Protein AF-A0A3C0GS64-F1 (afdb_monomer_lite)

Radius of gyration: 15.26 Å; chains: 1; bounding box: 31×37×38 Å

Foldseek 3Di:
DDEAEQDDPVPPADQVNVCVVVVHDYLFYAHHDPCCVVCVVVVHHCCVVPVPDSRNVRVLSSVCSVDVVCVVVDDVPVSVVCNVVSSDDPPDDD

Sequence (94 aa):
QLVVNRHDEAGGLAPAQIAQRFDLPLLATLPDCHRLRASANHGHLLLQDAPRDPYLRALTPLLARLDPALARALPRGWREKLVLRLGGLPWKTK

Secondary structure (DSSP, 8-state):
-EEEEEE-GGGS--HHHHHHHTT--EEEEEE--HHHHHHHHTT--HHHH-TT-HHHHHHHHHHHHH-HHHHHT--TTHHHHHHHHHTT------

pLDDT: mean 80.05, std 16.04, range [39.28, 95.94]

Structure (mmCIF, N/CA/C/O backbone):
data_AF-A0A3C0GS64-F1
#
_entry.id   AF-A0A3C0GS64-F1
#
loop_
_atom_site.group_PDB
_atom_site.id
_atom_site.type_symbol
_atom_site.label_atom_id
_atom_site.label_alt_id
_atom_site.label_comp_id
_atom_site.label_asym_id
_atom_site.label_entity_id
_atom_site.label_seq_id
_atom_site.pdbx_PDB_ins_code
_atom_site.Cartn_x
_atom_site.Cartn_y
_atom_site.Cartn_z
_atom_site.occupancy
_atom_site.B_iso_or_equiv
_atom_site.auth_seq_id
_atom_site.auth_comp_id
_atom_site.auth_asym_id
_atom_site.auth_atom_id
_atom_site.pdbx_PDB_model_num
ATOM 1 N N . GLN A 1 1 ? -12.970 0.589 2.993 1.00 87.50 1 GLN A N 1
ATOM 2 C CA . GLN A 1 1 ? -11.560 0.813 3.386 1.00 87.50 1 GLN A CA 1
ATOM 3 C C . GLN A 1 1 ? -10.876 1.588 2.268 1.00 87.50 1 GLN A C 1
ATOM 5 O O . GLN A 1 1 ? -11.179 1.314 1.114 1.00 87.50 1 GLN A O 1
ATOM 10 N N . LEU A 1 2 ? -10.015 2.554 2.590 1.00 93.31 2 LEU A N 1
ATOM 11 C CA . LEU A 1 2 ? -9.391 3.479 1.638 1.00 93.31 2 LEU A CA 1
ATOM 12 C C . LEU A 1 2 ? -7.869 3.295 1.601 1.00 93.31 2 LEU A C 1
ATOM 14 O O . LEU A 1 2 ? -7.232 3.244 2.648 1.00 93.31 2 LEU A O 1
ATOM 18 N N . VAL A 1 3 ? -7.276 3.268 0.408 1.00 94.06 3 VAL A N 1
ATOM 19 C CA . VAL A 1 3 ? -5.822 3.372 0.223 1.00 94.06 3 VAL A CA 1
ATOM 20 C C . VAL A 1 3 ? -5.529 4.672 -0.512 1.00 94.06 3 VAL A C 1
ATOM 22 O O . VAL A 1 3 ? -6.038 4.884 -1.610 1.00 94.06 3 VAL A O 1
ATOM 25 N N . VAL A 1 4 ? -4.709 5.534 0.085 1.00 93.81 4 VAL A N 1
ATOM 26 C CA . VAL A 1 4 ? -4.248 6.767 -0.563 1.00 93.81 4 VAL A CA 1
ATOM 27 C C . VAL A 1 4 ? -2.946 6.454 -1.283 1.00 93.81 4 VAL A C 1
ATOM 29 O O . VAL A 1 4 ? -1.961 6.079 -0.650 1.00 93.81 4 VAL A O 1
ATOM 32 N N . ASN A 1 5 ? -2.955 6.557 -2.609 1.00 93.12 5 ASN A N 1
ATOM 33 C CA . ASN A 1 5 ? -1.783 6.304 -3.440 1.00 93.12 5 ASN A CA 1
ATOM 34 C C . ASN A 1 5 ? -1.143 7.615 -3.905 1.00 93.12 5 ASN A C 1
ATOM 36 O O . ASN A 1 5 ? -1.850 8.606 -4.075 1.00 93.12 5 ASN A O 1
ATOM 40 N N . ARG A 1 6 ? 0.167 7.586 -4.179 1.00 90.12 6 ARG A N 1
ATOM 41 C CA . ARG A 1 6 ? 0.963 8.738 -4.630 1.00 90.12 6 ARG A CA 1
ATOM 42 C C . ARG A 1 6 ? 0.878 9.931 -3.685 1.00 90.12 6 ARG A C 1
ATOM 44 O O . ARG A 1 6 ? 0.771 11.074 -4.119 1.00 90.12 6 ARG A O 1
ATOM 51 N N . HIS A 1 7 ? 0.876 9.640 -2.392 1.00 91.38 7 HIS A N 1
ATOM 52 C CA . HIS A 1 7 ? 0.814 10.666 -1.372 1.00 91.38 7 HIS A CA 1
ATOM 53 C C . HIS A 1 7 ? 2.100 11.486 -1.364 1.00 91.38 7 HIS A C 1
ATOM 55 O O . HIS A 1 7 ? 3.204 10.932 -1.369 1.00 91.38 7 HIS A O 1
ATOM 61 N N . ASP A 1 8 ? 1.915 12.797 -1.326 1.00 88.94 8 ASP A N 1
ATOM 62 C CA . ASP A 1 8 ? 2.960 13.798 -1.210 1.00 88.94 8 ASP A CA 1
ATOM 63 C C . ASP A 1 8 ? 2.639 14.690 -0.008 1.00 88.94 8 ASP A C 1
ATOM 65 O O . ASP A 1 8 ? 1.538 15.235 0.099 1.00 88.94 8 ASP A O 1
ATOM 69 N N . GLU A 1 9 ? 3.600 14.840 0.902 1.00 83.12 9 GLU A N 1
ATOM 70 C CA . GLU A 1 9 ? 3.431 15.641 2.121 1.00 83.12 9 GLU A CA 1
ATOM 71 C C . GLU A 1 9 ? 3.224 17.130 1.796 1.00 83.12 9 GLU A C 1
ATOM 73 O O . GLU A 1 9 ? 2.552 17.836 2.546 1.00 83.12 9 GLU A O 1
ATOM 78 N N . ALA A 1 10 ? 3.734 17.604 0.653 1.00 86.50 10 ALA A N 1
ATOM 79 C CA . ALA A 1 10 ? 3.522 18.972 0.186 1.00 86.50 10 ALA A CA 1
ATOM 80 C C . ALA A 1 10 ? 2.171 19.177 -0.535 1.00 86.50 10 ALA A C 1
ATOM 82 O O . ALA A 1 10 ? 1.793 20.314 -0.815 1.00 86.50 10 ALA A O 1
ATOM 83 N N . GLY A 1 11 ? 1.397 18.110 -0.777 1.00 80.75 11 GLY A N 1
ATOM 84 C CA . GLY A 1 11 ? 0.133 18.132 -1.526 1.00 80.75 11 GLY A CA 1
ATOM 85 C C . GLY A 1 11 ? -1.061 18.779 -0.807 1.00 80.75 11 GLY A C 1
ATOM 86 O O . GLY A 1 11 ? -2.165 18.801 -1.350 1.00 80.75 11 GLY A O 1
ATOM 87 N N . GLY A 1 12 ? -0.873 19.294 0.412 1.00 84.00 12 GLY A N 1
ATO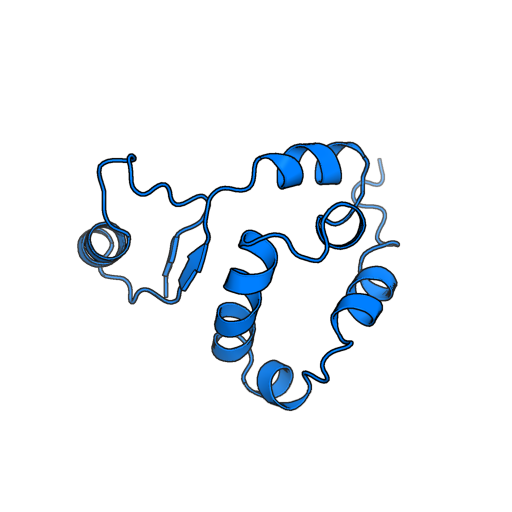M 88 C CA . GLY A 1 12 ? -1.852 20.128 1.123 1.00 84.00 12 GLY A CA 1
ATOM 89 C C . GLY A 1 12 ? -3.070 19.403 1.708 1.00 84.00 12 GLY A C 1
ATOM 90 O O . GLY A 1 12 ? -3.894 20.043 2.359 1.00 84.00 12 GLY A O 1
ATOM 91 N N . LEU A 1 13 ? -3.196 18.085 1.522 1.00 89.50 13 LEU A N 1
ATOM 92 C CA . LEU A 1 13 ? -4.289 17.290 2.083 1.00 89.50 13 LEU A CA 1
ATOM 93 C C . LEU A 1 13 ? -3.750 16.014 2.731 1.00 89.50 13 LEU A C 1
ATOM 95 O O . LEU A 1 13 ? -3.181 15.149 2.066 1.00 89.50 13 LEU A O 1
ATOM 99 N N . ALA A 1 14 ? -3.951 15.881 4.042 1.00 93.00 14 ALA A N 1
ATOM 100 C CA . ALA A 1 14 ? -3.473 14.712 4.767 1.00 93.00 14 ALA A CA 1
ATOM 101 C C . ALA A 1 14 ? -4.323 13.466 4.427 1.00 93.00 14 ALA A C 1
ATOM 103 O O . ALA A 1 14 ? -5.548 13.576 4.303 1.00 93.00 14 ALA A O 1
ATOM 104 N N . PRO A 1 15 ? -3.744 12.251 4.386 1.00 93.25 15 PRO A N 1
ATOM 105 C CA . PRO A 1 15 ? -4.486 11.021 4.090 1.00 93.25 15 PRO A CA 1
ATOM 106 C C . PRO A 1 15 ? -5.664 10.775 5.041 1.00 93.25 15 PRO A C 1
ATOM 108 O O . PRO A 1 15 ? -6.710 10.273 4.633 1.00 93.25 15 PRO A O 1
ATOM 111 N N . ALA A 1 16 ? -5.519 11.176 6.307 1.00 93.19 16 ALA A N 1
ATOM 112 C CA . ALA A 1 16 ? -6.585 11.100 7.302 1.00 93.19 16 ALA A CA 1
ATOM 113 C C . ALA A 1 16 ? -7.763 12.035 6.975 1.00 93.19 16 ALA A C 1
ATOM 115 O O . ALA A 1 16 ? -8.914 11.657 7.165 1.00 93.19 16 ALA A O 1
ATOM 116 N N . GLN A 1 17 ? -7.492 13.225 6.430 1.00 93.94 17 GLN A N 1
ATOM 117 C CA . GLN A 1 17 ? -8.535 14.168 6.012 1.00 93.94 17 GLN A CA 1
ATOM 118 C C . GLN A 1 17 ? -9.280 13.654 4.777 1.00 93.94 17 GLN A C 1
ATOM 120 O O . GLN A 1 17 ? -10.496 13.802 4.689 1.00 93.94 17 GLN A O 1
ATOM 125 N N . ILE A 1 18 ? -8.571 13.008 3.842 1.00 93.75 18 ILE A N 1
ATOM 126 C CA . ILE A 1 18 ? -9.191 12.312 2.705 1.00 93.75 18 ILE A CA 1
ATOM 127 C C . ILE A 1 18 ? -10.153 11.243 3.234 1.00 93.75 18 ILE A C 1
ATOM 129 O O . ILE A 1 18 ? -11.329 11.244 2.886 1.00 93.75 18 ILE A O 1
ATOM 133 N N . ALA A 1 19 ? -9.675 10.376 4.128 1.00 95.94 19 ALA A N 1
ATOM 134 C CA . ALA A 1 19 ? -10.474 9.310 4.724 1.00 95.94 19 ALA A CA 1
ATOM 135 C C . ALA A 1 19 ? -11.740 9.828 5.426 1.00 95.94 19 ALA A C 1
ATOM 137 O O . ALA A 1 19 ? -12.822 9.290 5.203 1.00 95.94 19 ALA A O 1
ATOM 138 N N . GLN A 1 20 ? -11.617 10.912 6.200 1.00 95.75 20 GLN A N 1
ATOM 139 C CA . GLN A 1 20 ? -12.748 11.572 6.857 1.00 95.75 20 GLN A CA 1
ATOM 140 C C . GLN A 1 20 ? -13.776 12.112 5.859 1.00 95.75 20 GLN A C 1
ATOM 142 O O . GLN A 1 20 ? -14.969 11.911 6.049 1.00 95.75 20 GLN A O 1
ATOM 147 N N . ARG A 1 21 ? -13.336 12.772 4.780 1.00 95.06 21 ARG A N 1
ATOM 148 C CA . ARG A 1 21 ? -14.251 13.335 3.769 1.00 95.06 21 ARG A CA 1
ATOM 149 C C . ARG A 1 21 ? -15.057 12.271 3.034 1.00 95.06 21 ARG A C 1
ATOM 151 O O . ARG A 1 21 ? -16.184 12.542 2.637 1.00 95.06 21 ARG A O 1
ATOM 158 N N . PHE A 1 22 ? -14.471 11.096 2.831 1.00 95.00 22 PHE A N 1
ATOM 159 C CA . PHE A 1 22 ? -15.135 9.979 2.163 1.00 95.00 22 PHE A CA 1
ATOM 160 C C . PHE A 1 22 ? -15.879 9.048 3.125 1.00 95.00 22 PHE A C 1
ATOM 162 O O . PHE A 1 22 ? -16.479 8.089 2.652 1.00 95.00 22 PHE A O 1
ATOM 169 N N . ASP A 1 23 ? -15.831 9.305 4.436 1.00 95.25 23 ASP A N 1
ATOM 170 C CA . ASP A 1 23 ? -16.380 8.429 5.478 1.00 95.25 23 ASP A CA 1
ATOM 171 C C . ASP A 1 23 ? -15.914 6.964 5.333 1.00 95.25 23 ASP A C 1
ATOM 173 O O . ASP A 1 23 ? -16.669 5.999 5.442 1.00 95.25 23 ASP A O 1
ATOM 177 N N . LEU A 1 24 ? -14.623 6.783 5.021 1.00 95.88 24 LEU A N 1
ATOM 178 C CA . LEU A 1 24 ? -14.014 5.468 4.818 1.00 95.88 24 LEU A CA 1
ATOM 179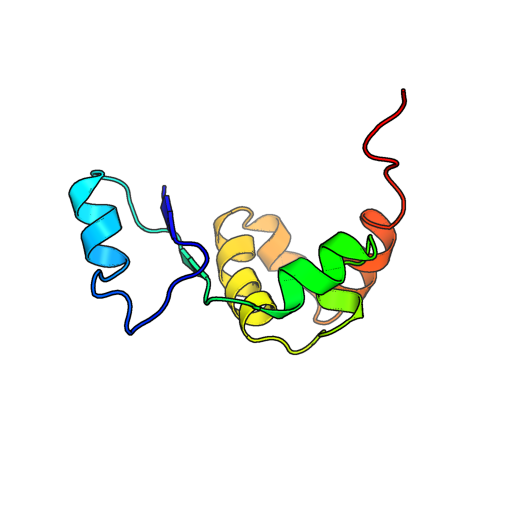 C C . LEU A 1 24 ? -12.806 5.277 5.738 1.00 95.88 24 LEU A C 1
ATOM 181 O O . LEU A 1 24 ? -11.947 6.155 5.815 1.00 95.88 24 LEU A O 1
ATOM 185 N N . PRO A 1 25 ? -12.638 4.096 6.364 1.00 93.06 25 PRO A N 1
ATOM 186 C CA . PRO A 1 25 ? -11.469 3.831 7.192 1.00 93.06 25 PRO A CA 1
ATOM 187 C C . PRO A 1 25 ? -10.199 3.780 6.335 1.00 93.06 25 PRO A C 1
ATOM 189 O O . PRO A 1 25 ? -10.140 3.036 5.347 1.00 93.06 25 PRO A O 1
ATOM 192 N N . LEU A 1 26 ? -9.180 4.549 6.729 1.00 93.94 26 LEU A N 1
ATOM 193 C CA . LEU A 1 26 ? -7.877 4.586 6.065 1.00 93.94 26 LEU A CA 1
ATOM 194 C C . LEU A 1 26 ? -7.094 3.296 6.335 1.00 93.94 26 LEU A C 1
ATOM 196 O O . LEU A 1 26 ? -6.721 2.999 7.468 1.00 93.94 26 LEU A O 1
ATOM 200 N N . LEU A 1 27 ? -6.808 2.554 5.271 1.00 92.81 27 LEU A N 1
ATOM 201 C CA . LEU A 1 27 ? -6.078 1.295 5.316 1.00 92.81 27 LEU A CA 1
ATOM 202 C C . LEU A 1 27 ? -4.568 1.487 5.184 1.00 92.81 27 LEU A C 1
ATOM 204 O O . LEU A 1 27 ? -3.812 0.847 5.913 1.00 92.81 27 LEU A O 1
ATOM 208 N N . ALA A 1 28 ? -4.114 2.329 4.256 1.00 93.06 28 ALA A N 1
ATOM 209 C CA . ALA A 1 28 ? -2.701 2.649 4.079 1.00 93.06 28 ALA A CA 1
ATOM 210 C C . ALA A 1 28 ? -2.510 3.918 3.245 1.00 93.06 28 ALA A C 1
ATOM 212 O O . ALA A 1 28 ? -3.390 4.314 2.475 1.00 93.06 28 ALA A O 1
ATOM 213 N N . THR A 1 29 ? -1.308 4.475 3.352 1.00 93.94 29 THR A N 1
ATOM 214 C CA . THR A 1 29 ? -0.817 5.567 2.517 1.00 93.94 29 THR A CA 1
ATOM 215 C C . THR A 1 29 ? 0.439 5.092 1.797 1.00 93.94 29 THR A C 1
ATOM 217 O O . THR A 1 29 ? 1.363 4.585 2.436 1.00 93.94 29 THR A O 1
ATOM 220 N N . LEU A 1 30 ? 0.469 5.234 0.475 1.00 93.81 30 LEU A N 1
ATOM 221 C CA . LEU A 1 30 ? 1.618 4.909 -0.363 1.00 93.81 30 LEU A CA 1
ATOM 222 C C . LEU A 1 30 ? 2.262 6.213 -0.854 1.00 93.81 30 LEU A C 1
ATOM 224 O O . LEU A 1 30 ? 1.529 7.081 -1.333 1.00 93.81 30 LEU A O 1
ATOM 228 N N . PRO A 1 31 ? 3.595 6.360 -0.751 1.00 92.62 31 PRO A N 1
ATOM 229 C CA . PRO A 1 31 ? 4.291 7.564 -1.199 1.00 92.62 31 PRO A CA 1
ATOM 230 C C . PRO A 1 31 ? 4.251 7.694 -2.727 1.00 92.62 31 PRO A C 1
ATOM 232 O O . PRO A 1 31 ? 3.946 6.730 -3.433 1.00 92.62 31 PRO A O 1
ATOM 235 N N . ASP A 1 32 ? 4.593 8.864 -3.264 1.00 91.25 32 ASP A N 1
ATOM 236 C CA . ASP A 1 32 ? 4.856 8.978 -4.701 1.00 91.25 32 ASP A CA 1
ATOM 237 C C . ASP A 1 32 ? 6.083 8.150 -5.128 1.00 91.25 32 ASP A C 1
ATOM 239 O O . ASP A 1 32 ? 7.042 7.962 -4.377 1.00 91.25 32 ASP A O 1
ATOM 243 N N . CYS A 1 33 ? 6.039 7.617 -6.352 1.00 90.88 33 CYS A N 1
ATOM 244 C CA . CYS A 1 33 ? 7.123 6.824 -6.926 1.00 90.88 33 CYS A CA 1
ATOM 245 C C . CYS A 1 33 ? 7.306 7.159 -8.406 1.00 90.88 33 CYS A C 1
ATOM 247 O O . CYS A 1 33 ? 6.657 6.587 -9.288 1.00 90.88 33 CYS A O 1
ATOM 249 N N . HIS A 1 34 ? 8.236 8.067 -8.700 1.00 88.00 34 HIS A N 1
ATOM 250 C CA . HIS A 1 34 ? 8.539 8.484 -10.073 1.00 88.00 34 HIS A CA 1
ATOM 251 C C . HIS A 1 34 ? 8.985 7.319 -10.973 1.00 88.00 34 HIS A C 1
ATOM 253 O O . HIS A 1 34 ? 8.687 7.305 -12.168 1.00 88.00 34 HIS A O 1
ATOM 259 N N . ARG A 1 35 ? 9.659 6.314 -10.398 1.00 89.56 35 ARG A N 1
ATOM 260 C CA . ARG A 1 35 ? 10.185 5.150 -11.129 1.00 89.56 35 ARG A CA 1
ATOM 261 C C . ARG A 1 35 ? 9.102 4.169 -11.556 1.00 89.56 35 ARG A C 1
ATOM 263 O O . ARG A 1 35 ? 9.285 3.485 -12.554 1.00 89.56 35 ARG A O 1
ATOM 270 N N . LEU A 1 36 ? 7.957 4.150 -10.869 1.00 90.25 36 LEU A N 1
ATOM 271 C CA . LEU A 1 36 ? 6.866 3.219 -11.162 1.00 90.25 36 LEU A CA 1
ATOM 272 C C . LEU A 1 36 ? 6.382 3.345 -12.611 1.00 90.25 36 LEU A C 1
ATOM 274 O O . LEU A 1 36 ? 6.123 2.341 -13.268 1.00 90.25 36 LEU A O 1
ATOM 278 N N . ARG A 1 37 ? 6.305 4.580 -13.125 1.00 90.44 37 ARG A N 1
ATOM 279 C CA . ARG A 1 37 ? 5.914 4.834 -14.516 1.00 90.44 37 ARG A CA 1
ATOM 280 C C . ARG A 1 37 ? 6.959 4.309 -15.503 1.00 90.44 37 ARG A C 1
ATOM 282 O O . ARG A 1 37 ? 6.586 3.707 -16.500 1.00 90.44 37 ARG A O 1
ATOM 289 N N . ALA A 1 38 ? 8.244 4.525 -15.222 1.00 90.81 38 ALA A N 1
ATOM 290 C CA . ALA A 1 38 ? 9.331 4.061 -16.083 1.00 90.81 38 ALA A CA 1
ATOM 291 C C . ALA A 1 38 ? 9.378 2.526 -16.148 1.00 90.81 38 ALA A C 1
ATOM 293 O O . ALA A 1 38 ? 9.410 1.971 -17.241 1.00 90.81 38 ALA A O 1
ATOM 294 N N . SER A 1 39 ? 9.277 1.852 -14.998 1.00 89.00 39 SER A N 1
ATOM 295 C CA . SER A 1 39 ? 9.180 0.391 -14.926 1.00 89.00 39 SER A CA 1
ATOM 296 C C . SER A 1 39 ? 7.997 -0.143 -15.730 1.00 89.00 39 SER A C 1
ATOM 298 O O . SER A 1 39 ? 8.167 -1.007 -16.585 1.00 89.00 39 SER A O 1
ATOM 300 N N . ALA A 1 40 ? 6.806 0.434 -15.533 1.00 88.69 40 ALA A N 1
ATOM 301 C CA . ALA A 1 40 ? 5.603 0.019 -16.249 1.00 88.69 40 ALA A CA 1
ATOM 302 C C . ALA A 1 40 ? 5.725 0.199 -17.773 1.00 88.69 40 ALA A C 1
ATOM 304 O O . ALA A 1 40 ? 5.292 -0.671 -18.525 1.00 88.69 40 ALA A 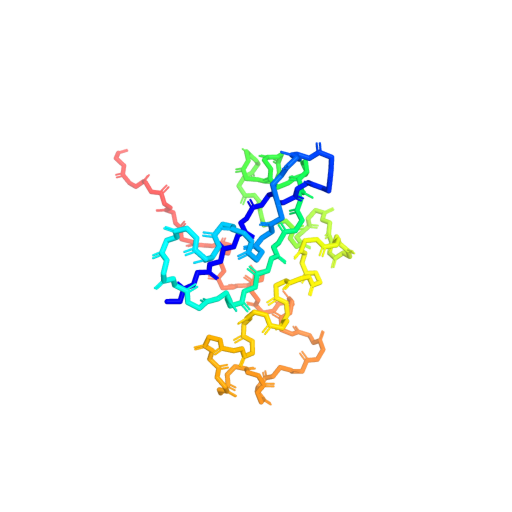O 1
ATOM 305 N N . ASN A 1 41 ? 6.353 1.287 -18.232 1.00 91.12 41 ASN A N 1
ATOM 306 C CA . ASN A 1 41 ? 6.590 1.531 -19.657 1.00 91.12 41 ASN A CA 1
ATOM 307 C C . ASN A 1 41 ? 7.511 0.479 -20.294 1.00 91.12 41 ASN A C 1
ATOM 309 O O . ASN A 1 41 ? 7.344 0.163 -21.468 1.00 91.12 41 ASN A O 1
ATOM 313 N N . HIS A 1 42 ? 8.455 -0.078 -19.533 1.00 89.06 42 HIS A N 1
ATOM 314 C CA . HIS A 1 42 ? 9.321 -1.171 -19.987 1.00 89.06 42 HIS A CA 1
ATOM 315 C C . HIS A 1 42 ? 8.701 -2.563 -19.783 1.00 89.06 42 HIS A C 1
ATOM 317 O O . HIS A 1 42 ? 9.347 -3.568 -20.059 1.00 89.06 42 HIS A O 1
ATOM 323 N N . GLY A 1 43 ? 7.458 -2.652 -19.292 1.00 89.31 43 GLY A N 1
ATOM 324 C CA . GLY A 1 43 ? 6.836 -3.930 -18.931 1.00 89.31 43 GLY A CA 1
ATOM 325 C C . GLY A 1 43 ? 7.475 -4.590 -17.705 1.00 89.31 43 GLY A C 1
ATOM 326 O O . GLY A 1 43 ? 7.267 -5.776 -17.462 1.00 89.31 43 GLY A O 1
ATOM 327 N N . HIS A 1 44 ? 8.251 -3.831 -16.934 1.00 88.19 44 HIS A N 1
ATOM 328 C CA . HIS A 1 44 ? 8.914 -4.291 -15.728 1.00 88.19 44 HIS A CA 1
ATOM 329 C C . HIS A 1 44 ? 8.068 -4.003 -14.489 1.00 88.19 44 HIS A C 1
ATOM 331 O O . HIS A 1 44 ? 7.319 -3.026 -14.391 1.00 88.19 44 HIS A O 1
ATOM 337 N N . LEU A 1 45 ? 8.246 -4.842 -13.477 1.00 88.50 45 LEU A N 1
ATOM 338 C CA . LEU A 1 45 ? 7.798 -4.539 -12.127 1.00 88.50 45 LEU A CA 1
ATOM 339 C C . LEU A 1 45 ? 8.777 -3.551 -11.494 1.00 88.50 45 LEU A C 1
ATOM 341 O O . LEU A 1 45 ? 9.988 -3.709 -11.617 1.00 88.50 45 LEU A O 1
ATOM 345 N N . LEU A 1 46 ? 8.271 -2.618 -10.682 1.00 87.75 46 LEU A N 1
ATOM 346 C CA . LEU A 1 46 ? 9.124 -1.709 -9.899 1.00 87.75 46 LEU A CA 1
ATOM 347 C C . LEU A 1 46 ? 10.162 -2.463 -9.051 1.00 87.75 46 LEU A C 1
ATOM 349 O O . LEU A 1 46 ? 11.251 -1.968 -8.787 1.00 87.75 46 LEU A O 1
ATOM 353 N N . LEU A 1 47 ? 9.833 -3.682 -8.631 1.00 87.88 47 LEU A N 1
ATOM 354 C CA . LEU A 1 47 ? 10.731 -4.541 -7.875 1.00 87.88 47 LEU A CA 1
ATOM 355 C C . LEU A 1 47 ? 11.978 -4.974 -8.663 1.00 87.88 47 LEU A C 1
ATOM 357 O O . LEU A 1 47 ? 13.014 -5.196 -8.044 1.00 87.88 47 LEU A O 1
ATOM 361 N N . GLN A 1 48 ? 11.882 -5.085 -9.989 1.00 85.12 48 GLN A N 1
ATOM 362 C CA . GLN A 1 48 ? 13.008 -5.426 -10.860 1.00 85.12 48 GLN A CA 1
ATOM 363 C C . GLN A 1 48 ? 13.965 -4.237 -10.995 1.00 85.12 48 GLN A C 1
ATOM 365 O O . GLN A 1 48 ? 15.173 -4.407 -10.863 1.00 85.12 48 GLN A O 1
ATOM 370 N N . ASP A 1 49 ? 13.427 -3.028 -11.165 1.00 87.31 49 ASP A N 1
ATOM 371 C CA . ASP A 1 49 ? 14.245 -1.834 -11.412 1.00 87.31 49 ASP A CA 1
ATOM 372 C C . ASP A 1 49 ? 14.705 -1.125 -10.121 1.00 87.31 49 ASP A C 1
ATOM 374 O O . ASP A 1 49 ? 15.745 -0.466 -10.088 1.00 87.31 49 ASP A O 1
ATOM 378 N N . ALA A 1 50 ? 13.927 -1.216 -9.038 1.00 88.00 50 ALA A N 1
ATOM 379 C CA . ALA A 1 50 ? 14.177 -0.512 -7.779 1.00 88.00 50 ALA A CA 1
ATOM 380 C C . ALA A 1 50 ? 13.712 -1.322 -6.546 1.00 88.00 50 ALA A C 1
ATOM 382 O O . ALA A 1 50 ? 12.794 -0.922 -5.829 1.00 88.00 50 ALA A O 1
ATOM 383 N N . PRO A 1 51 ? 14.381 -2.435 -6.192 1.00 84.81 51 PRO A N 1
ATOM 384 C CA . PRO A 1 51 ? 13.907 -3.361 -5.156 1.00 84.81 51 PRO A CA 1
ATOM 385 C C . PRO A 1 51 ? 13.869 -2.802 -3.725 1.00 84.81 51 PRO A C 1
ATOM 387 O O . PRO A 1 51 ? 13.290 -3.406 -2.814 1.00 84.81 51 PRO A O 1
ATOM 390 N N . ARG A 1 52 ? 14.530 -1.669 -3.484 1.00 85.19 52 ARG A N 1
ATOM 391 C CA . ARG A 1 52 ? 14.602 -1.003 -2.175 1.00 85.19 52 ARG A CA 1
ATOM 392 C C . ARG A 1 52 ? 13.774 0.281 -2.111 1.00 85.19 52 ARG A C 1
ATOM 394 O O . ARG A 1 52 ? 13.873 0.976 -1.100 1.00 85.19 52 ARG A O 1
ATOM 401 N N . ASP A 1 53 ? 12.977 0.562 -3.141 1.00 89.25 53 ASP A N 1
ATOM 402 C CA . ASP A 1 53 ? 12.176 1.779 -3.247 1.00 89.25 53 ASP A CA 1
ATOM 403 C C . ASP A 1 53 ? 11.219 1.951 -2.043 1.00 89.25 53 ASP A C 1
ATOM 405 O O . ASP A 1 53 ? 10.626 0.960 -1.585 1.00 89.25 53 ASP A O 1
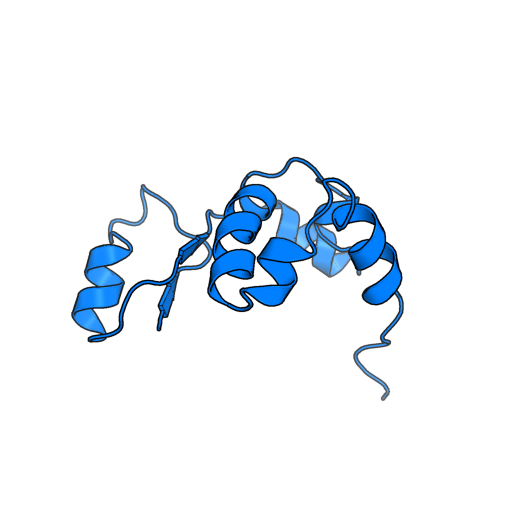ATOM 409 N N . PRO A 1 54 ? 11.060 3.177 -1.499 1.00 89.88 54 PRO A N 1
ATOM 410 C CA . PRO A 1 54 ? 10.134 3.460 -0.401 1.00 89.88 54 PRO A CA 1
ATOM 411 C C . PRO A 1 54 ? 8.696 3.012 -0.682 1.00 89.88 54 PRO A C 1
ATOM 413 O O . PRO A 1 54 ? 8.024 2.520 0.227 1.00 89.88 54 PRO A O 1
ATOM 416 N N . TYR A 1 55 ? 8.252 3.088 -1.939 1.00 91.19 55 TYR A N 1
ATOM 417 C CA . TYR A 1 55 ? 6.940 2.614 -2.366 1.00 91.19 55 TYR A CA 1
ATOM 418 C C . TYR A 1 55 ? 6.744 1.126 -2.063 1.00 91.19 55 TYR A C 1
ATOM 420 O O . TYR A 1 55 ? 5.748 0.720 -1.465 1.00 91.19 55 TYR A O 1
ATOM 428 N N . LEU A 1 56 ? 7.743 0.298 -2.387 1.00 89.19 56 LEU A N 1
ATOM 429 C CA . LEU A 1 56 ? 7.705 -1.143 -2.124 1.00 89.19 56 LEU A CA 1
ATOM 430 C C . LEU A 1 56 ? 7.742 -1.463 -0.625 1.00 89.19 56 LEU A C 1
ATOM 432 O O . LEU A 1 56 ? 7.165 -2.460 -0.185 1.00 89.19 56 LEU A O 1
ATOM 436 N N . ARG A 1 57 ? 8.406 -0.626 0.183 1.00 88.19 57 ARG A N 1
ATOM 437 C CA . ARG A 1 57 ? 8.371 -0.766 1.646 1.00 88.19 57 ARG A CA 1
ATOM 438 C C . ARG A 1 57 ? 6.972 -0.481 2.190 1.00 88.19 57 ARG A C 1
ATOM 440 O O . ARG A 1 57 ? 6.492 -1.266 3.004 1.00 88.19 57 ARG A O 1
ATOM 447 N N . ALA A 1 58 ? 6.307 0.564 1.697 1.00 90.00 58 ALA A N 1
ATOM 448 C CA . ALA A 1 58 ? 4.950 0.936 2.106 1.00 90.00 58 ALA A CA 1
ATOM 449 C C . ALA A 1 58 ? 3.888 -0.116 1.723 1.00 90.00 58 ALA A C 1
ATOM 451 O O . ALA A 1 58 ? 2.894 -0.276 2.430 1.00 90.00 58 ALA A O 1
ATOM 452 N N . LEU A 1 59 ? 4.124 -0.906 0.669 1.00 89.12 59 LEU A N 1
ATOM 453 C CA . LEU A 1 59 ? 3.246 -2.023 0.296 1.00 89.12 59 LEU A CA 1
ATOM 454 C C . LEU A 1 59 ? 3.252 -3.177 1.309 1.00 89.12 59 LEU A C 1
ATOM 456 O O . LEU A 1 59 ? 2.253 -3.879 1.435 1.00 89.12 59 LEU A O 1
ATOM 460 N N . THR A 1 60 ? 4.347 -3.385 2.045 1.00 83.75 60 THR A N 1
ATOM 461 C CA . THR A 1 60 ? 4.480 -4.525 2.972 1.00 83.75 60 THR A CA 1
ATOM 462 C C . THR A 1 60 ? 3.397 -4.533 4.066 1.00 83.75 60 THR A C 1
ATOM 464 O O . THR A 1 60 ? 2.692 -5.537 4.187 1.00 83.75 60 THR A O 1
ATOM 467 N N . PRO A 1 61 ? 3.194 -3.448 4.843 1.00 85.44 61 PRO A N 1
ATOM 468 C CA . PRO A 1 61 ? 2.115 -3.403 5.830 1.00 85.44 61 PRO A CA 1
ATOM 469 C C . PRO A 1 61 ? 0.717 -3.403 5.195 1.00 85.44 61 PRO A C 1
ATOM 471 O O . PRO A 1 61 ? -0.213 -3.919 5.807 1.00 85.44 61 PRO A O 1
ATOM 474 N N . LEU A 1 62 ? 0.550 -2.871 3.977 1.00 89.12 62 LEU A N 1
ATOM 475 C CA . LEU A 1 62 ? -0.734 -2.902 3.269 1.00 89.12 62 LEU A CA 1
ATOM 476 C C . LEU A 1 62 ? -1.142 -4.339 2.916 1.00 89.12 62 LEU A C 1
ATOM 478 O O . LEU A 1 62 ? -2.263 -4.748 3.213 1.00 89.12 62 LEU A O 1
ATOM 482 N N . LEU A 1 63 ? -0.226 -5.122 2.343 1.00 86.44 63 LEU A N 1
ATOM 483 C CA . LEU A 1 63 ? -0.476 -6.524 2.002 1.00 86.44 63 LEU A CA 1
ATOM 484 C C . LEU A 1 63 ? -0.833 -7.349 3.237 1.00 86.44 63 LEU A C 1
ATOM 486 O O . LEU A 1 63 ? -1.760 -8.149 3.185 1.00 86.44 63 LEU A O 1
ATOM 490 N N . ALA A 1 64 ? -0.159 -7.098 4.361 1.00 84.25 64 ALA A N 1
ATOM 491 C CA . ALA A 1 64 ? -0.449 -7.794 5.607 1.00 84.25 64 ALA A CA 1
ATOM 492 C C . ALA A 1 64 ? -1.868 -7.527 6.144 1.00 84.25 64 ALA A C 1
ATOM 494 O O . ALA A 1 64 ? -2.434 -8.376 6.830 1.00 84.25 64 ALA A O 1
ATOM 495 N N . ARG A 1 65 ? -2.437 -6.351 5.847 1.00 84.94 65 ARG A N 1
ATOM 496 C CA . ARG A 1 65 ? -3.803 -5.979 6.242 1.00 84.94 65 ARG A CA 1
ATOM 497 C C . ARG A 1 65 ? -4.862 -6.471 5.255 1.00 84.94 65 ARG A C 1
ATOM 499 O O . ARG A 1 65 ? -5.971 -6.774 5.679 1.00 84.94 65 ARG A O 1
ATOM 506 N N . LEU A 1 66 ? -4.534 -6.530 3.964 1.00 84.44 66 LEU A N 1
ATOM 507 C CA . LEU A 1 66 ? -5.434 -7.034 2.920 1.00 84.44 66 LEU A CA 1
ATOM 508 C C . LEU A 1 66 ? -5.592 -8.552 2.985 1.00 84.44 66 LEU A C 1
ATOM 510 O O . LEU A 1 66 ? -6.683 -9.065 2.757 1.00 84.44 66 LEU A O 1
ATOM 514 N N . ASP A 1 67 ? -4.510 -9.254 3.304 1.00 82.06 67 ASP A N 1
ATOM 515 C CA . ASP A 1 67 ? -4.508 -10.700 3.426 1.00 82.06 67 ASP A CA 1
ATOM 516 C C . ASP A 1 67 ? -3.615 -11.123 4.614 1.00 82.06 67 ASP A C 1
ATOM 518 O O . ASP A 1 67 ? -2.380 -11.166 4.522 1.00 82.06 67 ASP A O 1
ATOM 522 N N . PRO A 1 68 ? -4.234 -11.458 5.760 1.00 69.75 68 PRO A N 1
ATOM 523 C CA . PRO A 1 68 ? -3.520 -11.917 6.946 1.00 69.75 68 PRO A CA 1
ATOM 524 C C . PRO A 1 68 ? -2.758 -13.233 6.726 1.00 69.75 68 PRO A C 1
ATOM 526 O O . PRO A 1 68 ? -1.795 -13.508 7.451 1.00 69.75 68 PRO A O 1
ATOM 529 N N . ALA A 1 69 ? -3.172 -14.053 5.752 1.00 69.00 69 ALA A N 1
ATOM 530 C CA . ALA A 1 69 ? -2.483 -15.287 5.391 1.00 69.00 69 ALA A CA 1
ATOM 531 C C . ALA A 1 69 ? -1.207 -14.985 4.590 1.00 69.00 69 ALA A C 1
ATOM 533 O O . ALA A 1 69 ? -0.161 -15.575 4.875 1.00 69.00 69 ALA A O 1
ATOM 534 N N . LEU A 1 70 ? -1.242 -13.991 3.691 1.00 63.47 70 LEU A N 1
ATOM 535 C CA . LEU A 1 70 ? -0.040 -13.443 3.044 1.00 63.47 70 LEU A CA 1
ATOM 536 C C . LEU A 1 70 ? 0.951 -12.885 4.072 1.00 63.47 70 LEU A C 1
ATOM 538 O O . LEU A 1 70 ? 2.148 -13.125 3.938 1.00 63.47 70 LEU A O 1
ATOM 542 N N . ALA A 1 71 ? 0.473 -12.215 5.12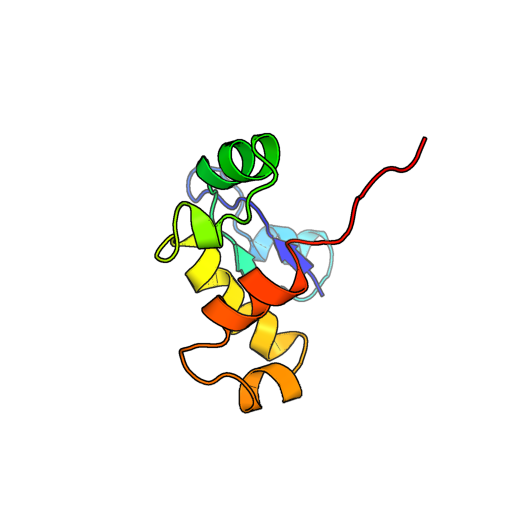9 1.00 59.69 71 ALA A N 1
ATOM 543 C CA . ALA A 1 71 ? 1.322 -11.696 6.210 1.00 59.69 71 ALA A CA 1
ATOM 544 C C . ALA A 1 71 ? 2.127 -12.796 6.926 1.00 59.69 71 ALA A C 1
ATOM 546 O O . ALA A 1 71 ? 3.266 -12.575 7.336 1.00 59.69 71 ALA A O 1
ATOM 547 N N . ARG A 1 72 ? 1.526 -13.983 7.089 1.00 57.66 72 ARG A N 1
ATOM 548 C CA . ARG A 1 72 ? 2.136 -15.143 7.763 1.00 57.66 72 ARG A CA 1
ATOM 549 C C . ARG A 1 72 ? 3.074 -15.920 6.847 1.00 57.66 72 ARG A C 1
ATOM 551 O O . ARG A 1 72 ? 4.069 -16.471 7.305 1.00 57.66 72 ARG A O 1
ATOM 558 N N . ALA A 1 73 ? 2.767 -15.920 5.553 1.00 57.03 73 ALA A N 1
ATOM 559 C CA . ALA A 1 73 ? 3.539 -16.556 4.496 1.00 57.03 73 ALA A CA 1
ATOM 560 C C . ALA A 1 73 ? 4.593 -15.624 3.875 1.00 57.03 73 ALA A C 1
ATOM 562 O O . ALA A 1 73 ? 4.997 -15.861 2.739 1.00 57.03 73 ALA A O 1
ATOM 563 N N . LEU A 1 74 ? 5.027 -14.571 4.579 1.00 51.22 74 LEU A N 1
ATOM 564 C CA . LEU A 1 74 ? 5.948 -13.545 4.085 1.00 51.22 74 LEU A CA 1
ATOM 565 C C . LEU A 1 74 ? 7.393 -13.843 4.559 1.00 51.22 74 LEU A C 1
ATOM 567 O O . LEU A 1 74 ? 7.901 -13.156 5.447 1.00 51.22 74 LEU A O 1
ATOM 571 N N . PRO A 1 75 ? 8.120 -14.845 4.013 1.00 50.56 75 PRO A N 1
ATOM 572 C CA . PRO A 1 75 ? 9.558 -14.907 4.215 1.00 50.56 75 PRO A CA 1
ATOM 573 C C . PRO A 1 75 ? 10.174 -13.713 3.480 1.00 50.56 75 PRO A C 1
ATOM 575 O O . PRO A 1 75 ? 9.661 -13.289 2.445 1.00 50.56 75 PRO A O 1
ATOM 578 N N . ARG A 1 76 ? 11.304 -13.187 3.965 1.00 55.00 76 ARG A N 1
ATOM 579 C CA . ARG A 1 76 ? 12.022 -12.025 3.393 1.00 55.00 76 ARG A CA 1
ATOM 580 C C . ARG A 1 76 ? 12.284 -12.082 1.861 1.00 55.00 76 ARG A C 1
ATOM 582 O O . ARG A 1 76 ? 12.641 -11.053 1.298 1.00 55.00 76 ARG A O 1
ATOM 589 N N . GLY A 1 77 ? 12.064 -13.225 1.194 1.00 55.03 77 GLY A N 1
ATOM 590 C CA . GLY A 1 77 ? 12.230 -13.472 -0.249 1.00 55.03 77 GLY A CA 1
ATOM 591 C C . GLY A 1 77 ? 10.957 -13.545 -1.124 1.00 55.03 77 GLY A C 1
ATOM 592 O O . GLY A 1 77 ? 11.068 -13.868 -2.300 1.00 55.03 77 GLY A O 1
ATOM 593 N N . TRP A 1 78 ? 9.737 -13.230 -0.651 1.00 59.75 78 TRP A N 1
ATOM 594 C CA . TRP A 1 78 ? 8.540 -13.186 -1.544 1.00 59.75 78 TRP A CA 1
ATOM 595 C C . TRP A 1 78 ? 8.677 -12.180 -2.703 1.00 59.75 78 TRP A C 1
ATOM 597 O O . TRP A 1 78 ? 8.016 -12.318 -3.733 1.00 59.75 78 TRP A O 1
ATOM 607 N N . ARG A 1 79 ? 9.585 -11.208 -2.545 1.00 58.09 79 ARG A N 1
ATOM 608 C CA . ARG A 1 79 ? 10.058 -10.313 -3.602 1.00 58.09 79 ARG A CA 1
ATOM 609 C C . ARG A 1 79 ? 10.473 -11.105 -4.855 1.00 58.09 79 ARG A C 1
ATOM 611 O O . ARG A 1 79 ? 10.010 -10.812 -5.950 1.00 58.09 79 ARG A O 1
ATOM 618 N N . GLU A 1 80 ? 11.242 -12.176 -4.698 1.00 56.09 80 GLU A N 1
ATOM 619 C CA . GLU A 1 80 ? 11.695 -13.013 -5.819 1.00 56.09 80 GLU A CA 1
ATOM 620 C C . GLU A 1 80 ? 10.540 -13.819 -6.440 1.00 56.09 80 GLU A C 1
ATOM 622 O O . GLU A 1 80 ? 10.488 -14.013 -7.653 1.00 56.09 80 GLU A O 1
ATOM 627 N N . LYS A 1 81 ? 9.542 -14.219 -5.638 1.00 54.28 81 LYS A N 1
ATOM 628 C CA . LYS A 1 81 ? 8.376 -14.979 -6.126 1.00 54.28 81 LYS A CA 1
ATOM 629 C C . LYS A 1 81 ? 7.368 -14.140 -6.914 1.00 54.28 81 LYS A C 1
ATOM 631 O O . LYS A 1 81 ? 6.722 -14.684 -7.808 1.00 54.28 81 LYS A O 1
ATOM 636 N N . LEU A 1 82 ? 7.222 -12.843 -6.631 1.00 59.59 82 LEU A N 1
ATOM 637 C CA . LEU A 1 82 ? 6.355 -11.974 -7.441 1.00 59.59 82 LEU A CA 1
ATOM 638 C C . LEU A 1 82 ? 6.962 -11.627 -8.800 1.00 59.59 82 LEU A C 1
ATOM 640 O O . LEU A 1 82 ? 6.215 -11.544 -9.773 1.00 59.59 82 LEU A O 1
ATOM 644 N N . VAL A 1 83 ? 8.292 -11.519 -8.888 1.00 58.94 83 VAL A N 1
ATOM 645 C CA . VAL A 1 83 ? 9.000 -11.433 -10.178 1.00 58.94 83 VAL A CA 1
ATOM 646 C C . VAL A 1 83 ? 8.654 -12.640 -11.059 1.00 58.94 83 VAL A C 1
ATOM 648 O O . VAL A 1 83 ? 8.367 -12.473 -12.240 1.00 58.94 83 VAL A O 1
ATOM 651 N N . LEU A 1 84 ? 8.583 -13.837 -10.468 1.00 56.00 84 LEU A N 1
ATOM 652 C CA . LEU A 1 84 ? 8.281 -15.082 -11.183 1.00 56.00 84 LEU A CA 1
ATOM 653 C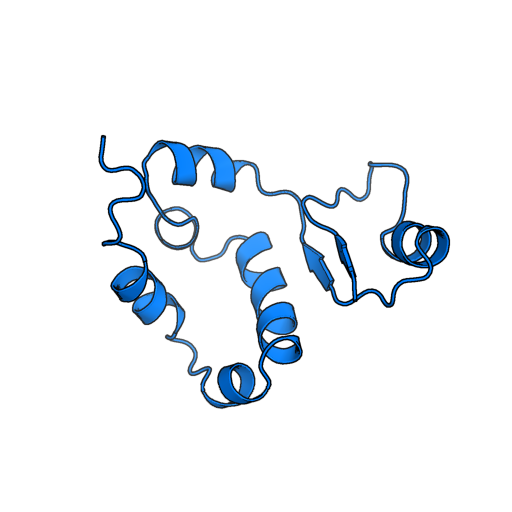 C . LEU A 1 84 ? 6.793 -15.281 -11.520 1.00 56.00 84 LEU A C 1
ATOM 655 O O . LEU A 1 84 ? 6.485 -16.022 -12.448 1.00 56.00 84 LEU A O 1
ATOM 659 N N . ARG A 1 85 ? 5.859 -14.647 -10.794 1.00 54.72 85 ARG A N 1
ATOM 660 C CA . ARG A 1 85 ? 4.409 -14.813 -11.031 1.00 54.72 85 ARG A CA 1
ATOM 661 C C . ARG A 1 85 ? 3.761 -13.732 -11.891 1.00 54.72 85 ARG A C 1
ATOM 663 O O . ARG A 1 85 ? 2.719 -14.001 -12.477 1.00 54.72 85 ARG A O 1
ATOM 670 N N . LEU A 1 86 ? 4.341 -12.535 -11.968 1.00 56.56 86 LEU A N 1
ATOM 671 C CA . LEU A 1 86 ? 3.766 -11.417 -12.730 1.00 56.56 86 LEU A CA 1
ATOM 672 C C . LEU A 1 86 ? 4.508 -11.122 -14.044 1.00 56.56 86 LEU A C 1
ATOM 674 O O . LEU A 1 86 ? 3.984 -10.381 -14.867 1.00 56.56 86 LEU A O 1
ATOM 678 N N . GLY A 1 87 ? 5.672 -11.736 -14.288 1.00 53.19 87 GLY A N 1
ATOM 679 C CA . GLY A 1 87 ? 6.455 -11.566 -15.520 1.00 53.19 87 GLY A CA 1
ATOM 680 C C . GLY A 1 87 ? 5.925 -12.294 -16.765 1.00 53.19 87 GLY A C 1
ATOM 681 O O . GLY A 1 87 ? 6.687 -12.482 -17.706 1.00 53.19 87 GLY A O 1
ATOM 682 N N . GLY A 1 88 ? 4.668 -12.753 -16.783 1.00 53.59 88 GLY A N 1
ATOM 683 C CA . GLY A 1 88 ? 4.197 -13.665 -17.835 1.00 53.59 88 GLY A CA 1
ATOM 684 C C . GLY A 1 88 ? 2.711 -13.633 -18.177 1.00 53.59 88 GLY A C 1
ATOM 685 O O . GLY A 1 88 ? 2.243 -14.558 -18.830 1.00 53.59 88 GLY A O 1
ATOM 686 N N . LEU A 1 89 ? 1.949 -12.617 -17.765 1.00 54.28 89 LEU A N 1
ATOM 687 C CA . LEU A 1 89 ? 0.583 -12.452 -18.270 1.00 54.28 89 LEU A CA 1
ATOM 688 C C . LEU A 1 89 ? 0.609 -11.419 -19.405 1.00 54.28 89 LEU A C 1
ATOM 690 O O . LEU A 1 89 ? 0.793 -10.234 -19.116 1.00 54.28 89 LEU A O 1
ATOM 694 N N . PRO A 1 90 ? 0.463 -11.841 -20.681 1.00 51.44 90 PRO A N 1
ATOM 695 C CA . PRO A 1 90 ? 0.344 -10.936 -21.816 1.00 51.44 90 PRO A CA 1
ATOM 696 C C . PRO A 1 90 ? -0.973 -10.181 -21.663 1.00 51.44 90 PRO A C 1
ATOM 698 O O . PRO A 1 90 ? -2.040 -10.608 -22.103 1.00 51.44 90 PRO A O 1
ATOM 701 N N . TRP A 1 91 ? -0.918 -9.066 -20.949 1.00 57.34 91 TRP A N 1
ATOM 702 C CA . TRP A 1 91 ? -2.035 -8.157 -20.872 1.00 57.34 91 TRP A CA 1
ATOM 703 C C . TRP A 1 91 ? -2.144 -7.515 -22.257 1.00 57.34 91 TRP A C 1
ATOM 705 O O . TRP A 1 91 ? -1.263 -6.768 -22.673 1.00 57.34 91 TRP A O 1
ATOM 715 N N . LYS A 1 92 ? -3.234 -7.858 -22.958 1.00 43.28 92 LYS A N 1
ATOM 716 C CA . LYS A 1 92 ? -3.654 -7.385 -24.289 1.00 43.28 92 LYS A CA 1
ATOM 717 C C . LYS A 1 92 ? -3.290 -8.321 -25.452 1.00 43.28 92 LYS A C 1
ATOM 719 O O . LYS A 1 92 ? -2.390 -8.062 -26.240 1.00 43.28 92 LYS A O 1
ATOM 724 N N . THR A 1 93 ? -4.097 -9.367 -25.614 1.00 52.31 93 THR A N 1
ATOM 725 C CA . THR A 1 93 ? -4.392 -9.927 -26.936 1.00 52.31 93 THR A CA 1
ATOM 726 C C . THR A 1 93 ? -5.347 -8.985 -27.676 1.00 52.31 93 THR A C 1
ATOM 728 O O . THR A 1 93 ? -6.469 -8.740 -27.229 1.00 52.31 93 THR A O 1
ATOM 731 N N . LYS A 1 94 ? -4.890 -8.438 -28.800 1.00 39.28 94 LYS A N 1
ATOM 732 C CA . LYS A 1 94 ? -5.716 -8.100 -29.961 1.00 39.28 94 LYS A CA 1
ATOM 733 C C . LYS A 1 94 ? -4.890 -8.341 -31.210 1.00 39.28 94 LYS A C 1
ATOM 735 O O . LYS A 1 94 ? -3.711 -7.929 -31.187 1.00 39.28 94 LYS A O 1
#